Protein AF-A0A7W1RTU3-F1 (afdb_monomer)

Foldseek 3Di:
DPPPDDAADQQDFDDQLDDFDDDPRLVVQVVQQVVQVVPDDDPDPQADWDDKDWDGWGHDPQKIWIKIWTHHPVQKIKIWTWIFGAPDRPHDTHDIDTHIDIDNDDCVNPVVDPDDPDPDDPDFDCDPPRDGHD

Mean predicted aligned error: 6.11 Å

Radius of gyration: 17.1 Å; Cα contacts (8 Å, |Δi|>4): 211; chains: 1; bounding box: 44×51×38 Å

pLDDT: mean 87.85, std 10.89, range [47.59, 98.44]

Nearest PDB structures (foldseek):
  3ecf-assembly2_C  TM=5.531E-01  e=2.673E-01  Trichormus variabilis ATCC 29413
  5kuy-assembly1_G  TM=4.897E-01  e=1.446E+00  synthetic construct
  3blz-assembly1_D  TM=5.489E-01  e=2.538E+00  Shewanella baltica OS155
  6exp-assembly1_B  TM=5.978E-01  e=4.211E+00  Sulfolobus islandicus rudivirus 3

Sequence (134 aa):
MAVSERPIPRFVAEHPQEAIPYGRWAEALAERFLEACARIETDEELGEPGEVTWFPDRTYEGRTYLPATAPTANGFELFGYVSFSREHEGAEAADFEARADYTDETAEANPEWSLDLSEEVLGTWRGPYGRRGE

Structure (mmCIF, N/CA/C/O backbone):
data_AF-A0A7W1RTU3-F1
#
_entry.id   AF-A0A7W1RTU3-F1
#
loop_
_atom_site.group_PDB
_atom_site.id
_atom_site.type_symbol
_atom_site.label_atom_id
_atom_site.label_alt_id
_atom_site.label_comp_id
_atom_site.label_asym_id
_atom_site.label_entity_id
_atom_site.label_seq_id
_atom_site.pdbx_PDB_ins_code
_atom_site.Cartn_x
_atom_site.Cartn_y
_atom_site.Cartn_z
_atom_site.occupancy
_atom_site.B_iso_or_equiv
_atom_site.auth_seq_id
_atom_site.auth_comp_id
_atom_site.auth_asym_id
_atom_site.auth_atom_id
_atom_site.pdbx_PDB_model_num
ATOM 1 N N . MET A 1 1 ? 25.477 -36.511 3.984 1.00 47.59 1 MET A N 1
ATOM 2 C CA . MET A 1 1 ? 24.163 -35.838 3.969 1.00 47.59 1 MET A CA 1
ATOM 3 C C . MET A 1 1 ? 23.738 -35.720 2.521 1.00 47.59 1 MET A C 1
ATOM 5 O O . MET A 1 1 ? 24.470 -35.110 1.753 1.00 47.59 1 MET A O 1
ATOM 9 N N . ALA A 1 2 ? 22.642 -36.365 2.121 1.00 50.28 2 ALA A N 1
ATOM 10 C CA . ALA A 1 2 ? 22.045 -36.060 0.825 1.00 50.28 2 ALA A CA 1
ATOM 11 C C . ALA A 1 2 ? 21.634 -34.582 0.851 1.00 50.28 2 ALA A C 1
ATOM 13 O O . ALA A 1 2 ? 21.124 -34.127 1.874 1.00 50.28 2 ALA A O 1
ATOM 14 N N . VAL A 1 3 ? 21.890 -33.833 -0.223 1.00 59.28 3 VAL A N 1
ATOM 15 C CA . VAL A 1 3 ? 21.308 -32.496 -0.393 1.00 59.28 3 VAL A CA 1
ATOM 16 C C . VAL A 1 3 ? 19.810 -32.725 -0.581 1.00 59.28 3 VAL A C 1
ATOM 18 O O . VAL A 1 3 ? 19.346 -32.949 -1.697 1.00 59.28 3 VAL A O 1
ATOM 21 N N . SER A 1 4 ? 19.078 -32.815 0.530 1.00 62.88 4 SER A N 1
ATOM 22 C CA . SER A 1 4 ? 17.626 -32.878 0.527 1.00 62.88 4 SER A CA 1
ATOM 23 C C . SER A 1 4 ? 17.142 -31.542 -0.008 1.00 62.88 4 SER A C 1
ATOM 25 O O . SER A 1 4 ? 17.338 -30.529 0.647 1.00 62.88 4 SER A O 1
ATOM 27 N N . GLU A 1 5 ? 16.608 -31.579 -1.226 1.00 70.25 5 GLU A N 1
ATOM 28 C CA . GLU A 1 5 ? 15.754 -30.571 -1.852 1.00 70.25 5 GLU A CA 1
ATOM 29 C C . GLU A 1 5 ? 16.250 -29.112 -1.821 1.00 70.25 5 GLU A C 1
ATOM 31 O O . GLU A 1 5 ? 16.337 -28.459 -0.790 1.00 70.25 5 GLU A O 1
ATOM 36 N N . ARG A 1 6 ? 16.522 -28.544 -3.007 1.00 71.62 6 ARG A N 1
ATOM 37 C CA . ARG A 1 6 ? 16.860 -27.114 -3.119 1.00 71.62 6 ARG A CA 1
ATOM 38 C C . ARG A 1 6 ? 15.723 -26.265 -2.519 1.00 71.62 6 ARG A C 1
ATOM 40 O O . ARG A 1 6 ? 14.582 -26.488 -2.942 1.00 71.62 6 ARG A O 1
ATOM 47 N N . PRO A 1 7 ? 16.020 -25.321 -1.604 1.00 73.44 7 PRO A N 1
ATOM 48 C CA . PRO A 1 7 ? 15.009 -24.459 -1.001 1.00 73.44 7 PRO A CA 1
ATOM 49 C C . PRO A 1 7 ? 14.324 -23.608 -2.075 1.00 73.44 7 PRO A C 1
ATOM 51 O O . PRO A 1 7 ? 14.963 -23.197 -3.048 1.00 73.44 7 PRO A O 1
ATOM 54 N N . ILE A 1 8 ? 13.023 -23.368 -1.904 1.00 74.38 8 ILE A N 1
ATOM 55 C CA . ILE A 1 8 ? 12.223 -22.500 -2.774 1.00 74.38 8 ILE A CA 1
ATOM 56 C C . ILE A 1 8 ? 11.891 -21.232 -1.985 1.00 74.38 8 ILE A C 1
ATOM 58 O O . ILE A 1 8 ? 11.343 -21.357 -0.893 1.00 74.38 8 ILE A O 1
ATOM 62 N N . PRO A 1 9 ? 12.206 -20.027 -2.488 1.00 73.81 9 PRO A N 1
ATOM 63 C CA . PRO A 1 9 ? 11.895 -18.807 -1.753 1.00 73.81 9 PRO A CA 1
ATOM 64 C C . PRO A 1 9 ? 10.376 -18.566 -1.669 1.00 73.81 9 PRO A C 1
ATOM 66 O O . PRO A 1 9 ? 9.666 -18.749 -2.660 1.00 73.81 9 PRO A O 1
ATOM 69 N N . ARG A 1 10 ? 9.893 -18.145 -0.491 1.00 72.69 10 ARG A N 1
ATOM 70 C CA . ARG A 1 10 ? 8.476 -17.843 -0.200 1.00 72.69 10 ARG A CA 1
ATOM 71 C C . ARG A 1 10 ? 8.069 -16.411 -0.573 1.00 72.69 10 ARG A C 1
ATOM 73 O O . ARG A 1 10 ? 6.941 -16.197 -0.995 1.00 72.69 10 ARG A O 1
ATOM 80 N N . PHE A 1 11 ? 9.004 -15.463 -0.507 1.00 75.56 11 PHE A N 1
ATOM 81 C CA . PHE A 1 11 ? 8.780 -14.040 -0.799 1.00 75.56 11 PHE A CA 1
ATOM 82 C C . PHE A 1 11 ? 9.709 -13.575 -1.922 1.00 75.56 11 PHE A C 1
ATOM 84 O O . PHE A 1 11 ? 10.666 -12.834 -1.703 1.00 75.56 11 PHE A O 1
ATOM 91 N N . VAL A 1 12 ? 9.493 -14.107 -3.127 1.00 78.12 12 VAL A N 1
ATOM 92 C CA . VAL A 1 12 ? 10.299 -13.727 -4.293 1.00 78.12 12 VAL A CA 1
ATOM 93 C C . VAL A 1 12 ? 9.902 -12.322 -4.724 1.00 78.12 12 VAL A C 1
ATOM 95 O O . VAL A 1 12 ? 8.795 -12.115 -5.209 1.00 78.12 12 VAL A O 1
ATOM 98 N N . ALA A 1 13 ? 10.838 -11.395 -4.604 1.00 82.94 13 ALA A N 1
ATOM 99 C CA . ALA A 1 13 ? 10.784 -10.092 -5.240 1.00 82.94 13 ALA A CA 1
ATOM 100 C C . ALA A 1 13 ? 12.128 -9.827 -5.923 1.00 82.94 13 ALA A C 1
ATOM 102 O O . ALA A 1 13 ? 13.159 -10.418 -5.577 1.00 82.94 13 ALA A O 1
ATOM 103 N N . GLU A 1 14 ? 12.106 -8.948 -6.912 1.00 86.56 14 GLU A N 1
ATOM 104 C CA . GLU A 1 14 ? 13.307 -8.312 -7.429 1.00 86.56 14 GLU A CA 1
ATOM 105 C C . GLU A 1 14 ? 13.956 -7.466 -6.320 1.00 86.56 14 GLU A C 1
ATOM 107 O O . GLU A 1 14 ? 13.344 -7.174 -5.289 1.00 86.56 14 GLU A O 1
ATOM 112 N N . HIS A 1 15 ? 15.226 -7.091 -6.499 1.00 84.06 15 HIS A N 1
ATOM 113 C CA . HIS A 1 15 ? 15.841 -6.120 -5.593 1.00 84.06 15 HIS A CA 1
ATOM 114 C C . HIS A 1 15 ? 15.003 -4.830 -5.595 1.00 84.06 15 HIS A C 1
ATOM 116 O O . HIS A 1 15 ? 14.479 -4.502 -6.664 1.00 84.06 15 HIS A O 1
ATOM 122 N N . PRO A 1 16 ? 14.905 -4.091 -4.472 1.00 84.94 16 PRO A N 1
ATOM 123 C CA . PRO A 1 16 ? 14.229 -2.801 -4.452 1.00 84.94 16 PRO A CA 1
ATOM 124 C C . PRO A 1 16 ? 14.623 -1.933 -5.650 1.00 84.94 16 PRO A C 1
ATOM 126 O O . PRO A 1 16 ? 15.821 -1.749 -5.909 1.00 84.94 16 PRO A O 1
ATOM 129 N N . GLN A 1 17 ? 13.615 -1.490 -6.398 1.00 87.75 17 GLN A N 1
ATOM 130 C CA . GLN A 1 17 ? 13.756 -0.633 -7.579 1.00 87.75 17 GLN A CA 1
ATOM 131 C C . GLN A 1 17 ? 13.515 0.840 -7.242 1.00 87.75 17 GLN A C 1
ATOM 133 O O . GLN A 1 17 ? 13.911 1.719 -8.003 1.00 87.75 17 GLN A O 1
ATOM 138 N N . GLU A 1 18 ? 12.879 1.120 -6.103 1.00 86.31 18 GLU A N 1
ATOM 139 C CA . GLU A 1 18 ? 12.514 2.465 -5.680 1.00 86.31 18 GLU A CA 1
ATOM 140 C C . GLU A 1 18 ? 13.079 2.779 -4.296 1.00 86.31 18 GLU A C 1
ATOM 142 O O . GLU A 1 18 ? 13.221 1.920 -3.422 1.00 86.31 18 GLU A O 1
ATOM 147 N N . ALA A 1 19 ? 13.374 4.057 -4.070 1.00 89.69 19 ALA A N 1
ATOM 148 C CA . ALA A 1 19 ? 13.546 4.551 -2.713 1.00 89.69 19 ALA A CA 1
ATOM 149 C C . ALA A 1 19 ? 12.179 4.646 -2.015 1.00 89.69 19 ALA A C 1
ATOM 151 O O . ALA A 1 19 ? 11.140 4.754 -2.669 1.00 89.69 19 ALA A O 1
ATOM 152 N N . ILE A 1 20 ? 12.186 4.680 -0.678 1.00 93.50 20 ILE A N 1
ATOM 153 C CA . ILE A 1 20 ? 10.975 5.001 0.089 1.00 93.50 20 ILE A CA 1
ATOM 154 C C . ILE A 1 20 ? 10.435 6.358 -0.412 1.00 93.50 20 ILE A C 1
ATOM 156 O O . ILE A 1 20 ? 11.214 7.317 -0.470 1.00 93.50 20 ILE A O 1
ATOM 160 N N . PRO A 1 21 ? 9.147 6.456 -0.797 1.00 94.50 21 PRO A N 1
ATOM 161 C CA . PRO A 1 21 ? 8.573 7.680 -1.341 1.00 94.50 21 PRO A CA 1
ATOM 162 C C . PRO A 1 21 ? 8.746 8.894 -0.430 1.00 94.50 21 PRO A C 1
ATOM 164 O O . PRO A 1 21 ? 8.620 8.803 0.789 1.00 94.50 21 PRO A O 1
ATOM 167 N N . TYR A 1 22 ? 8.969 10.061 -1.037 1.00 93.56 22 TYR A N 1
ATOM 168 C CA . TYR A 1 22 ? 9.039 11.338 -0.327 1.00 93.56 22 TYR A CA 1
ATOM 169 C C . TYR A 1 22 ? 8.554 12.507 -1.197 1.00 93.56 22 TYR A C 1
ATOM 171 O O . TYR A 1 22 ? 8.464 12.409 -2.426 1.00 93.56 22 TYR A O 1
ATOM 179 N N . GLY A 1 23 ? 8.253 13.641 -0.554 1.00 95.88 23 GLY A N 1
ATOM 180 C CA . GLY A 1 23 ? 7.819 14.873 -1.220 1.00 95.88 23 GLY A CA 1
ATOM 181 C C . GLY A 1 23 ? 6.600 14.666 -2.125 1.00 95.88 23 GLY A C 1
ATOM 182 O O . GLY A 1 23 ? 5.719 13.871 -1.818 1.00 95.88 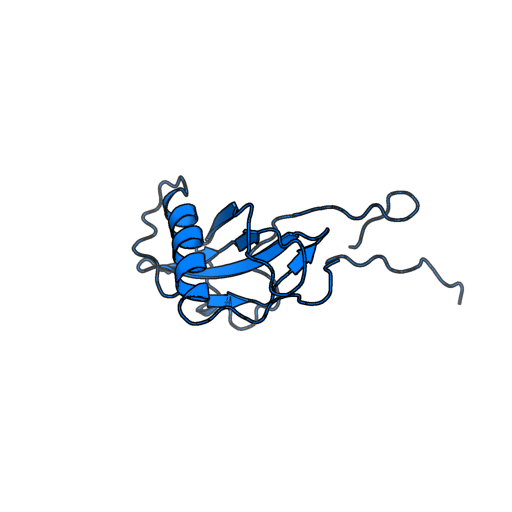23 GLY A O 1
ATOM 183 N N . ARG A 1 24 ? 6.584 15.333 -3.286 1.00 95.81 24 ARG A N 1
ATOM 184 C CA . ARG A 1 24 ? 5.465 15.261 -4.248 1.00 95.81 24 ARG A CA 1
ATOM 185 C C . ARG A 1 24 ? 5.151 13.854 -4.744 1.00 95.81 24 ARG A C 1
ATOM 187 O O . ARG A 1 24 ? 4.028 13.585 -5.152 1.00 95.81 24 ARG A O 1
ATOM 194 N N . TRP A 1 25 ? 6.151 12.976 -4.753 1.00 94.56 25 TRP A N 1
ATOM 195 C CA . TRP A 1 25 ? 5.938 11.595 -5.157 1.00 94.56 25 TRP A CA 1
ATOM 196 C C . TRP A 1 25 ? 5.157 10.821 -4.095 1.00 94.56 25 TRP A C 1
ATOM 198 O O . TRP A 1 25 ? 4.172 10.169 -4.426 1.00 94.56 25 TRP A O 1
ATOM 208 N N . ALA A 1 26 ? 5.531 10.971 -2.820 1.00 96.69 26 ALA A N 1
ATOM 209 C CA . ALA A 1 26 ? 4.750 10.421 -1.714 1.00 96.69 26 ALA A CA 1
ATOM 210 C C . ALA A 1 26 ? 3.326 10.988 -1.683 1.00 96.69 26 ALA A C 1
ATOM 212 O O . ALA A 1 26 ? 2.391 10.225 -1.482 1.00 96.69 26 ALA A O 1
ATOM 213 N N . GLU A 1 27 ? 3.148 12.288 -1.935 1.00 97.25 27 GLU A N 1
ATOM 214 C CA . GLU A 1 27 ? 1.821 12.921 -1.996 1.00 97.25 27 GLU A CA 1
ATOM 215 C C . GLU A 1 27 ? 0.936 12.290 -3.086 1.00 97.25 27 GLU A C 1
ATOM 217 O O . GLU A 1 27 ? -0.203 11.914 -2.815 1.00 97.25 27 GLU A O 1
ATOM 222 N N . ALA A 1 28 ? 1.470 12.105 -4.298 1.00 96.88 28 ALA A N 1
ATOM 223 C CA . ALA A 1 28 ? 0.731 11.503 -5.409 1.00 96.88 28 ALA A CA 1
ATOM 224 C C . ALA A 1 28 ? 0.363 10.029 -5.155 1.00 96.88 28 ALA A C 1
ATOM 226 O O . ALA A 1 28 ? -0.725 9.581 -5.520 1.00 96.88 28 ALA A O 1
ATOM 227 N N . LEU A 1 29 ? 1.259 9.263 -4.526 1.00 97.62 29 LEU A N 1
ATOM 228 C CA . LEU A 1 29 ? 0.976 7.882 -4.134 1.00 97.62 29 LEU A CA 1
ATOM 229 C C . LEU A 1 29 ? -0.026 7.815 -2.977 1.00 97.62 29 LEU A C 1
ATOM 231 O O . LEU A 1 29 ? -0.909 6.959 -2.990 1.00 97.62 29 LEU A O 1
ATOM 235 N N . ALA A 1 30 ? 0.070 8.728 -2.009 1.00 98.12 30 ALA A N 1
ATOM 236 C CA . ALA A 1 30 ? -0.846 8.796 -0.877 1.00 98.12 30 ALA A CA 1
ATOM 237 C C . ALA A 1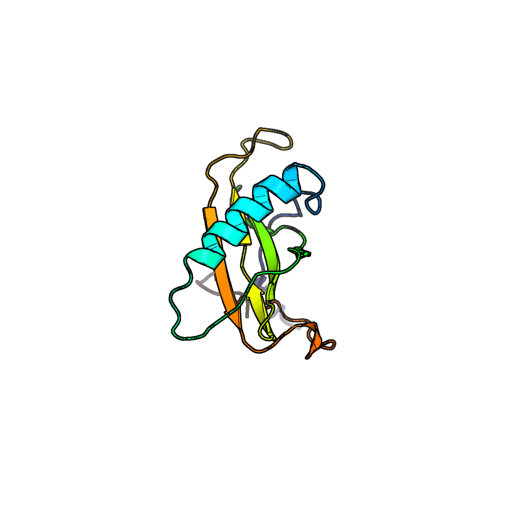 30 ? -2.273 9.084 -1.344 1.00 98.12 30 ALA A C 1
ATOM 239 O O . ALA A 1 30 ? -3.191 8.412 -0.893 1.00 98.12 30 ALA A O 1
ATOM 240 N N . GLU A 1 31 ? -2.463 9.997 -2.302 1.00 98.00 31 GLU A N 1
ATOM 241 C CA . GLU A 1 31 ? -3.777 10.254 -2.904 1.00 98.00 31 GLU A CA 1
ATOM 242 C C . GLU A 1 31 ? -4.404 8.963 -3.453 1.00 98.00 31 GLU A C 1
ATOM 244 O O . GLU A 1 31 ? -5.552 8.652 -3.148 1.00 98.00 31 GLU A O 1
ATOM 249 N N . ARG A 1 32 ? -3.627 8.156 -4.187 1.00 98.44 32 ARG A N 1
ATOM 250 C CA . ARG A 1 32 ? -4.098 6.882 -4.759 1.00 98.44 32 ARG A CA 1
ATOM 251 C C . ARG A 1 32 ? -4.405 5.831 -3.702 1.00 98.44 32 ARG A C 1
ATOM 253 O O . ARG A 1 32 ? -5.385 5.101 -3.840 1.00 98.44 32 ARG A O 1
ATOM 260 N N . PHE A 1 33 ? -3.568 5.735 -2.673 1.00 98.38 33 PHE A N 1
ATOM 261 C CA . PHE A 1 33 ? -3.796 4.817 -1.563 1.00 98.38 33 PHE A CA 1
ATOM 262 C C . PHE A 1 33 ? -5.063 5.195 -0.792 1.00 98.38 33 PHE A C 1
ATOM 264 O O . PHE A 1 33 ? -5.944 4.359 -0.621 1.00 98.38 33 PHE A O 1
ATOM 271 N N . LEU A 1 34 ? -5.210 6.466 -0.416 1.00 98.00 34 LEU A N 1
ATOM 272 C CA . LEU A 1 34 ? -6.371 6.965 0.319 1.00 98.00 34 LEU A CA 1
ATOM 273 C C . LEU A 1 34 ? -7.663 6.879 -0.507 1.00 98.00 34 LEU A C 1
ATOM 275 O O . LEU A 1 34 ? -8.718 6.581 0.046 1.00 98.00 34 LEU A O 1
ATOM 279 N N . GLU A 1 35 ? -7.591 7.053 -1.830 1.00 98.19 35 GLU A N 1
ATOM 280 C CA . GLU A 1 35 ? -8.717 6.785 -2.730 1.00 98.19 35 GLU A CA 1
ATOM 281 C C . GLU A 1 35 ? -9.135 5.304 -2.690 1.00 98.19 35 GLU A C 1
ATOM 283 O O . GLU A 1 35 ? -10.326 4.999 -2.729 1.00 98.19 35 GLU A O 1
ATOM 288 N N . ALA A 1 36 ? -8.181 4.371 -2.589 1.00 97.94 36 ALA A N 1
ATOM 289 C CA . ALA A 1 36 ? -8.491 2.956 -2.398 1.00 97.94 36 ALA A CA 1
ATOM 290 C C . ALA A 1 36 ? -9.091 2.679 -1.013 1.00 97.94 36 ALA A C 1
ATOM 292 O O . ALA A 1 36 ? -10.074 1.945 -0.940 1.00 97.94 36 ALA A O 1
ATOM 293 N N . CYS A 1 37 ? -8.574 3.303 0.050 1.00 97.62 37 CYS A N 1
ATOM 294 C CA . CYS A 1 37 ? -9.136 3.191 1.399 1.00 97.62 37 CYS A CA 1
ATOM 295 C C . CYS A 1 37 ? -10.588 3.688 1.456 1.00 97.62 37 CYS A C 1
ATOM 297 O O . CYS A 1 37 ? -11.445 3.036 2.040 1.00 97.62 37 CYS A O 1
ATOM 299 N N . ALA A 1 38 ? -10.900 4.798 0.781 1.00 96.69 38 ALA A N 1
ATOM 300 C CA . ALA A 1 38 ? -12.254 5.352 0.721 1.00 96.69 38 ALA A CA 1
ATOM 301 C C . ALA A 1 38 ? -13.268 4.448 -0.013 1.00 96.69 38 ALA A C 1
ATOM 303 O O . ALA A 1 38 ? -14.472 4.682 0.076 1.00 96.69 38 ALA A O 1
ATOM 304 N N . ARG A 1 39 ? -12.797 3.437 -0.756 1.00 96.94 39 ARG A N 1
ATOM 305 C CA . ARG A 1 39 ? -13.638 2.442 -1.441 1.00 96.94 39 ARG A CA 1
ATOM 306 C C . ARG A 1 39 ? -13.869 1.168 -0.628 1.00 96.94 39 ARG A C 1
ATOM 308 O O . ARG A 1 39 ? -14.553 0.280 -1.131 1.00 96.94 39 ARG A O 1
ATOM 315 N N . ILE A 1 40 ? -13.295 1.046 0.568 1.00 96.81 40 ILE A N 1
ATOM 316 C CA . ILE A 1 40 ? -13.516 -0.116 1.433 1.00 96.81 40 ILE A CA 1
ATOM 317 C C . ILE A 1 40 ? -15.001 -0.164 1.814 1.00 96.81 40 ILE A C 1
ATOM 319 O O . ILE A 1 40 ? -15.541 0.777 2.391 1.00 96.81 40 ILE A O 1
ATOM 323 N N . GLU A 1 41 ? -15.663 -1.267 1.475 1.00 95.88 41 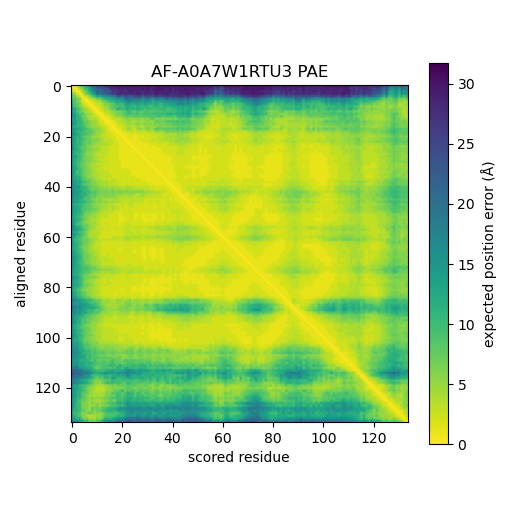GLU A N 1
ATOM 324 C CA . GLU A 1 41 ? -17.049 -1.524 1.860 1.00 95.88 41 GLU A CA 1
ATOM 325 C C . GLU A 1 41 ? -17.059 -2.215 3.229 1.00 95.88 41 GLU A C 1
ATOM 327 O O . GLU A 1 41 ? -16.661 -3.373 3.350 1.00 95.88 41 GLU A O 1
ATOM 332 N N . THR A 1 42 ? -17.497 -1.502 4.266 1.00 95.75 42 THR A N 1
ATOM 333 C CA . THR A 1 42 ? -17.612 -2.026 5.632 1.00 95.75 42 THR A CA 1
ATOM 334 C C . THR A 1 42 ? -18.768 -1.365 6.386 1.00 95.75 42 THR A C 1
ATOM 336 O O . THR A 1 42 ? -19.172 -0.248 6.060 1.00 95.75 42 THR A O 1
ATOM 339 N N . ASP A 1 43 ? -19.304 -2.069 7.385 1.00 95.44 43 ASP A N 1
ATOM 340 C CA . ASP A 1 43 ? -20.295 -1.543 8.332 1.00 95.44 43 ASP A CA 1
ATOM 341 C C . ASP A 1 43 ? -19.640 -0.758 9.491 1.00 95.44 43 ASP A C 1
ATOM 343 O O . ASP A 1 43 ? -20.339 -0.099 10.264 1.00 95.44 43 ASP A O 1
ATOM 347 N N . GLU A 1 44 ? -18.311 -0.826 9.620 1.00 96.19 44 GLU A N 1
ATOM 348 C CA . GLU A 1 44 ? -17.544 -0.132 10.657 1.00 96.19 44 GLU A CA 1
ATOM 349 C C . GLU A 1 44 ? -17.312 1.345 10.309 1.00 96.19 44 GLU A C 1
ATOM 351 O O . GLU A 1 44 ? -17.021 1.716 9.169 1.00 96.19 44 GLU A O 1
ATOM 356 N N . GLU A 1 45 ? -17.369 2.213 11.318 1.00 95.31 45 GLU A N 1
ATOM 357 C CA . GLU A 1 45 ? -16.955 3.607 11.169 1.00 95.31 45 GLU A CA 1
ATOM 358 C C . GLU A 1 45 ? -15.435 3.688 11.343 1.00 95.31 45 GLU A C 1
ATOM 360 O O . GLU A 1 45 ? -14.938 3.853 12.455 1.00 95.31 45 GLU A O 1
ATOM 365 N N . LEU A 1 46 ? -14.681 3.562 10.247 1.00 95.50 46 LEU A N 1
ATOM 366 C CA . LEU A 1 46 ? -13.210 3.560 10.298 1.00 95.50 46 LEU A CA 1
ATOM 367 C C . LEU A 1 46 ? -12.631 4.897 10.793 1.00 95.50 46 LEU A C 1
ATOM 369 O O . LEU A 1 46 ? -11.583 4.927 11.428 1.00 95.50 46 LEU A O 1
ATOM 373 N N . GLY A 1 47 ? -13.332 6.006 10.554 1.00 95.94 47 GLY A N 1
ATOM 374 C CA . GLY A 1 47 ? -12.851 7.351 10.867 1.00 95.94 47 GLY A CA 1
ATOM 375 C C . GLY A 1 47 ? -11.844 7.884 9.842 1.00 95.94 47 GLY A C 1
ATOM 376 O O . GLY A 1 47 ? -11.521 7.233 8.849 1.00 95.94 47 GLY A O 1
ATOM 377 N N . GLU A 1 48 ? -11.369 9.110 10.070 1.00 96.56 48 GLU A N 1
ATOM 378 C CA . GLU A 1 48 ? -10.446 9.782 9.149 1.00 96.56 48 GLU A CA 1
ATOM 379 C C . GLU A 1 48 ? -9.064 9.095 9.138 1.00 96.56 48 GLU A C 1
ATOM 381 O O . GLU A 1 48 ? -8.510 8.841 10.218 1.00 96.56 48 GLU A O 1
ATOM 386 N N . PRO A 1 49 ? -8.481 8.823 7.954 1.00 97.31 49 PRO A N 1
ATOM 387 C CA . PRO A 1 49 ? -7.116 8.318 7.832 1.00 97.31 49 PRO A CA 1
ATOM 388 C C . PRO A 1 49 ? -6.063 9.323 8.320 1.00 97.31 49 PRO A C 1
ATOM 390 O O . PRO A 1 49 ? -6.165 10.528 8.084 1.00 97.31 49 PRO A O 1
ATOM 393 N N . GLY A 1 50 ? -5.020 8.807 8.964 1.00 95.94 50 GLY A N 1
ATOM 394 C CA . GLY A 1 50 ? -3.833 9.540 9.387 1.00 95.94 50 GLY A CA 1
ATOM 395 C C . GLY A 1 50 ? -2.743 9.620 8.313 1.00 95.94 50 GLY A C 1
ATOM 396 O O . GLY A 1 50 ? -2.998 9.523 7.112 1.00 95.94 50 GLY A O 1
ATOM 397 N N . GLU A 1 51 ? -1.500 9.822 8.756 1.00 95.44 51 GLU A N 1
ATOM 398 C CA . GLU A 1 51 ? -0.338 9.882 7.863 1.00 95.44 51 GLU A CA 1
ATOM 399 C C . GLU A 1 51 ? -0.004 8.499 7.288 1.00 95.44 51 GLU A C 1
ATOM 401 O O . GLU A 1 51 ? 0.038 7.503 8.010 1.00 95.44 51 GLU A O 1
ATOM 406 N N . VAL A 1 52 ? 0.266 8.452 5.980 1.00 97.25 52 VAL A N 1
ATOM 407 C CA . VAL A 1 52 ? 0.645 7.216 5.290 1.00 97.25 52 VAL A CA 1
ATOM 408 C C . VAL A 1 52 ? 2.115 6.898 5.552 1.00 97.25 52 VAL A C 1
ATOM 410 O O . VAL A 1 52 ? 3.004 7.671 5.189 1.00 97.25 52 VAL A O 1
ATOM 413 N N . THR A 1 53 ? 2.371 5.721 6.114 1.00 95.12 53 THR A N 1
ATOM 414 C CA . THR A 1 53 ? 3.711 5.153 6.275 1.00 95.12 53 THR A CA 1
ATOM 415 C C . THR A 1 53 ? 4.018 4.217 5.114 1.00 95.12 53 THR A C 1
ATOM 417 O O . THR A 1 53 ? 3.257 3.295 4.834 1.00 95.12 53 THR A O 1
ATOM 420 N N . TRP A 1 54 ? 5.151 4.441 4.445 1.00 94.88 54 TRP A N 1
ATOM 421 C CA . TRP A 1 54 ? 5.594 3.640 3.303 1.00 94.88 54 TRP A CA 1
ATOM 422 C C . TRP A 1 54 ? 6.679 2.642 3.690 1.00 94.88 54 TRP A C 1
ATOM 424 O O . TRP A 1 54 ? 7.588 2.953 4.462 1.00 94.88 54 TRP A O 1
ATOM 434 N N . PHE A 1 55 ? 6.638 1.473 3.061 1.00 91.19 55 PHE A N 1
ATOM 435 C CA . PHE A 1 55 ? 7.619 0.409 3.248 1.00 91.19 55 PHE A CA 1
ATOM 436 C C . PHE A 1 55 ? 8.444 0.192 1.971 1.00 91.19 55 PHE A C 1
ATOM 438 O O . PHE A 1 55 ? 8.040 0.633 0.891 1.00 91.19 55 PHE A O 1
ATOM 445 N N . PRO A 1 56 ? 9.618 -0.469 2.060 1.00 90.88 56 PRO A N 1
ATOM 446 C CA . PRO A 1 56 ? 10.428 -0.769 0.882 1.00 90.88 56 PRO A CA 1
ATOM 447 C C . PRO A 1 56 ? 9.629 -1.536 -0.171 1.00 90.88 56 PRO A C 1
ATOM 449 O O . PRO A 1 56 ? 8.828 -2.405 0.186 1.00 90.88 56 PRO A O 1
ATOM 452 N N . ASP A 1 57 ? 9.889 -1.263 -1.449 1.00 91.31 57 ASP A N 1
ATOM 453 C CA . ASP A 1 57 ? 9.119 -1.856 -2.536 1.00 91.31 57 ASP A CA 1
ATOM 454 C C . ASP A 1 57 ? 9.284 -3.380 -2.648 1.00 91.31 57 ASP A C 1
ATOM 456 O O . ASP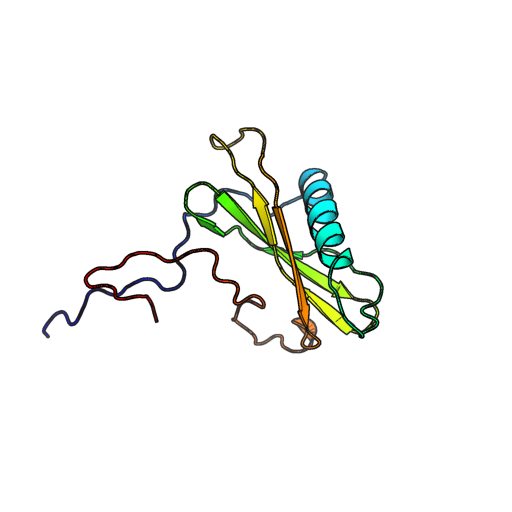 A 1 57 ? 10.207 -4.003 -2.103 1.00 91.31 57 ASP A O 1
ATOM 460 N N . ARG A 1 58 ? 8.332 -3.991 -3.349 1.00 89.38 58 ARG A N 1
ATOM 461 C CA . ARG A 1 58 ? 8.305 -5.406 -3.712 1.00 89.38 58 ARG A CA 1
ATOM 462 C C . ARG A 1 58 ? 8.066 -5.522 -5.207 1.00 89.38 58 ARG A C 1
ATOM 464 O O . ARG A 1 58 ? 6.966 -5.844 -5.637 1.00 89.38 58 ARG A O 1
ATOM 471 N N . THR A 1 59 ? 9.077 -5.215 -6.011 1.00 90.62 59 THR A N 1
ATOM 472 C CA . THR A 1 59 ? 8.956 -5.345 -7.467 1.00 90.62 59 THR A CA 1
ATOM 473 C C . THR A 1 59 ? 8.895 -6.814 -7.896 1.00 90.62 59 THR A C 1
ATOM 475 O O . THR A 1 59 ? 9.678 -7.644 -7.431 1.00 90.62 59 THR A O 1
ATOM 478 N N . TYR A 1 60 ? 7.960 -7.146 -8.786 1.00 88.25 60 TYR A N 1
ATOM 479 C CA . TYR A 1 60 ? 7.811 -8.476 -9.372 1.00 88.25 60 TYR A CA 1
ATOM 480 C C . TYR A 1 60 ? 7.341 -8.376 -10.826 1.00 88.25 60 TYR A C 1
ATOM 482 O O . TYR A 1 60 ? 6.319 -7.752 -11.108 1.00 88.25 60 TYR A O 1
ATOM 490 N N . GLU A 1 61 ? 8.081 -9.015 -11.737 1.00 87.94 61 GLU A N 1
ATOM 491 C CA . GLU A 1 61 ? 7.779 -9.050 -13.176 1.00 87.94 61 GLU A CA 1
ATOM 492 C C . GLU A 1 61 ? 7.678 -7.635 -13.780 1.00 87.94 61 GLU A C 1
ATOM 494 O O . GLU A 1 61 ? 6.794 -7.331 -14.577 1.00 87.94 61 GLU A O 1
ATOM 499 N N . GLY A 1 62 ? 8.587 -6.740 -13.370 1.00 87.94 62 GLY A N 1
ATOM 500 C CA . GLY A 1 62 ? 8.641 -5.356 -13.860 1.00 87.94 62 GLY A CA 1
ATOM 501 C C . GLY A 1 62 ? 7.537 -4.427 -13.337 1.00 87.94 62 GLY A C 1
ATOM 502 O O . GLY A 1 62 ? 7.480 -3.264 -13.740 1.00 87.94 62 GLY A O 1
ATOM 503 N N . ARG A 1 63 ? 6.673 -4.901 -12.432 1.00 93.25 63 ARG A N 1
ATOM 504 C CA . ARG A 1 63 ? 5.706 -4.067 -11.713 1.00 93.25 63 ARG A CA 1
ATOM 505 C C . ARG A 1 63 ? 6.168 -3.846 -10.283 1.00 93.25 63 ARG A C 1
ATOM 507 O O . ARG A 1 63 ? 6.449 -4.803 -9.562 1.00 93.25 63 ARG A O 1
ATOM 514 N N . THR A 1 64 ? 6.229 -2.587 -9.872 1.00 94.06 64 THR A N 1
ATOM 515 C CA . THR A 1 64 ? 6.627 -2.190 -8.523 1.00 94.06 64 THR A CA 1
ATOM 516 C C . THR A 1 64 ? 5.401 -2.086 -7.634 1.00 94.06 64 THR A C 1
ATOM 518 O O . THR A 1 64 ? 4.397 -1.506 -8.039 1.00 94.06 64 THR A O 1
ATOM 521 N N . TYR A 1 65 ? 5.493 -2.630 -6.422 1.00 93.94 65 TYR A N 1
ATOM 522 C CA . TYR A 1 65 ? 4.457 -2.564 -5.395 1.00 93.94 65 TYR A CA 1
ATOM 523 C C . TYR A 1 65 ? 5.049 -1.888 -4.163 1.00 93.94 65 TYR A C 1
ATOM 525 O O . TYR A 1 65 ? 6.033 -2.376 -3.609 1.00 93.94 65 TYR A O 1
ATOM 533 N N . LEU A 1 66 ? 4.474 -0.763 -3.752 1.00 94.75 66 LEU A N 1
ATOM 534 C CA . LEU A 1 66 ? 4.865 -0.008 -2.566 1.00 94.75 66 LEU A CA 1
ATOM 535 C C . LEU A 1 66 ? 3.830 -0.237 -1.468 1.00 94.75 66 LEU A C 1
ATOM 537 O O . LEU A 1 66 ? 2.724 0.306 -1.574 1.00 94.75 66 LEU A O 1
ATOM 541 N N . PRO A 1 67 ? 4.157 -1.035 -0.437 1.00 94.38 67 PRO A N 1
ATOM 542 C CA . PRO A 1 67 ? 3.253 -1.246 0.677 1.00 94.38 67 PRO A CA 1
ATOM 543 C C . PRO A 1 67 ? 3.096 0.032 1.498 1.00 94.38 67 PRO A C 1
ATOM 545 O O . PRO A 1 67 ? 4.050 0.803 1.668 1.00 94.38 67 PRO A O 1
ATOM 548 N N . ALA A 1 68 ? 1.890 0.226 2.016 1.00 95.31 68 ALA A N 1
ATOM 549 C CA . ALA A 1 68 ? 1.522 1.364 2.836 1.00 95.31 68 ALA A CA 1
ATOM 550 C C . ALA A 1 68 ? 0.620 0.952 3.989 1.00 95.31 68 ALA A C 1
ATOM 552 O O . ALA A 1 68 ? -0.198 0.038 3.851 1.00 95.31 68 ALA A O 1
ATOM 553 N N . THR A 1 69 ? 0.743 1.688 5.090 1.00 95.75 69 THR A N 1
ATOM 554 C CA . THR A 1 69 ? -0.225 1.657 6.183 1.00 95.75 69 THR A CA 1
ATOM 555 C C . THR A 1 69 ? -0.600 3.073 6.612 1.00 95.75 69 THR A C 1
ATOM 557 O O . THR A 1 69 ? 0.145 4.022 6.351 1.00 95.75 69 THR A O 1
ATOM 560 N N . ALA A 1 70 ? -1.765 3.231 7.230 1.00 96.44 70 ALA A N 1
ATOM 561 C CA . ALA A 1 70 ? -2.178 4.475 7.864 1.00 96.44 70 ALA A CA 1
ATOM 562 C C . ALA A 1 70 ? -3.112 4.176 9.049 1.00 96.44 70 ALA A C 1
ATOM 564 O O . ALA A 1 70 ? -4.129 3.499 8.857 1.00 96.44 70 ALA A O 1
ATOM 565 N N . PRO A 1 71 ? -2.847 4.728 10.244 1.00 96.12 71 PRO A N 1
ATOM 566 C CA . PRO A 1 71 ? -3.779 4.619 11.354 1.00 96.12 71 PRO A CA 1
ATOM 567 C C . PRO A 1 71 ? -5.030 5.449 11.062 1.00 96.12 71 PRO A C 1
ATOM 569 O O . PRO A 1 71 ? -4.996 6.405 10.287 1.00 96.12 71 PRO A O 1
ATOM 572 N N . THR A 1 72 ? -6.132 5.131 11.723 1.00 97.25 72 THR A N 1
ATOM 573 C CA . THR A 1 72 ? -7.390 5.878 11.616 1.00 97.25 72 THR A CA 1
ATOM 574 C C . THR A 1 72 ? -7.787 6.496 12.951 1.00 97.25 72 THR A C 1
ATOM 576 O O . THR A 1 72 ? -7.380 6.033 14.020 1.00 97.25 72 THR A O 1
ATOM 579 N N . ALA A 1 73 ? -8.622 7.537 12.911 1.00 96.31 73 ALA A N 1
ATOM 580 C CA . ALA A 1 73 ? -9.101 8.216 14.116 1.00 96.31 73 ALA A CA 1
ATOM 581 C C . ALA A 1 73 ? -9.866 7.297 15.092 1.00 96.31 73 ALA A C 1
ATOM 583 O O . ALA A 1 73 ? -9.883 7.581 16.291 1.00 96.31 73 ALA A O 1
ATOM 584 N N . ASN A 1 74 ? -10.465 6.206 14.599 1.00 96.12 74 ASN A N 1
ATOM 585 C CA . ASN A 1 74 ? -11.248 5.275 15.415 1.00 96.12 74 ASN A CA 1
ATOM 586 C C . ASN A 1 74 ? -10.469 4.011 15.821 1.00 96.12 74 ASN A C 1
ATOM 588 O O . ASN A 1 74 ? -11.058 3.089 16.378 1.00 96.12 74 ASN A O 1
ATOM 592 N N . GLY A 1 75 ? -9.147 3.987 15.617 1.00 94.44 75 GLY A N 1
ATOM 593 C CA . GLY A 1 75 ? -8.267 2.940 16.145 1.00 94.44 75 GLY A CA 1
ATOM 594 C C . GLY A 1 75 ? -8.056 1.735 15.229 1.00 94.44 75 GLY A C 1
ATOM 595 O O . GLY A 1 75 ? -7.456 0.761 15.668 1.00 94.44 75 GLY A O 1
ATOM 596 N N . PHE A 1 76 ? -8.500 1.803 13.975 1.00 95.94 76 PHE A N 1
ATOM 597 C CA . PHE A 1 76 ? -8.158 0.823 12.941 1.00 95.94 76 PHE A CA 1
ATOM 598 C C . PHE A 1 76 ? -6.841 1.180 12.249 1.00 95.94 76 PHE A C 1
ATOM 600 O O . PHE A 1 76 ? -6.455 2.352 12.203 1.00 95.94 76 PHE A O 1
ATOM 607 N N . GLU A 1 77 ? -6.207 0.187 11.634 1.00 95.44 77 GLU A N 1
ATOM 608 C CA . GLU A 1 77 ? -5.084 0.351 10.715 1.00 95.44 77 GLU A CA 1
ATOM 609 C C . GLU A 1 77 ? -5.551 0.042 9.288 1.00 95.44 77 GLU A C 1
ATOM 611 O O . GLU A 1 77 ? -6.031 -1.055 8.998 1.00 95.44 77 GLU A O 1
ATOM 616 N N . LEU A 1 78 ? -5.400 1.008 8.385 1.00 96.75 78 LEU A N 1
ATOM 617 C CA . LEU A 1 78 ? -5.532 0.793 6.948 1.00 96.75 78 LEU A CA 1
ATOM 618 C C . LEU A 1 78 ? -4.217 0.231 6.429 1.00 96.75 78 LEU A C 1
ATOM 620 O O . LEU A 1 78 ? -3.155 0.756 6.756 1.00 96.75 78 LEU A O 1
ATOM 624 N N . PHE A 1 79 ? -4.267 -0.782 5.575 1.00 95.88 79 PHE A N 1
ATOM 625 C CA . PHE A 1 79 ? -3.072 -1.361 4.973 1.00 95.88 79 PHE A CA 1
ATOM 626 C C . PHE A 1 79 ? -3.311 -1.750 3.518 1.00 95.88 79 PHE A C 1
ATOM 628 O O . PHE A 1 79 ? -4.435 -1.982 3.079 1.00 95.88 79 PHE A O 1
ATOM 635 N N . GLY A 1 80 ? -2.237 -1.822 2.739 1.00 95.75 80 GLY A N 1
ATOM 636 C CA . GLY A 1 80 ? -2.315 -2.236 1.346 1.00 95.75 80 GLY A CA 1
ATOM 637 C C . GLY A 1 80 ? -1.092 -1.816 0.554 1.00 95.75 80 GLY A C 1
ATOM 638 O O . GLY A 1 80 ? 0.027 -1.833 1.067 1.00 95.75 80 GLY A O 1
ATOM 639 N N . TYR A 1 81 ? -1.29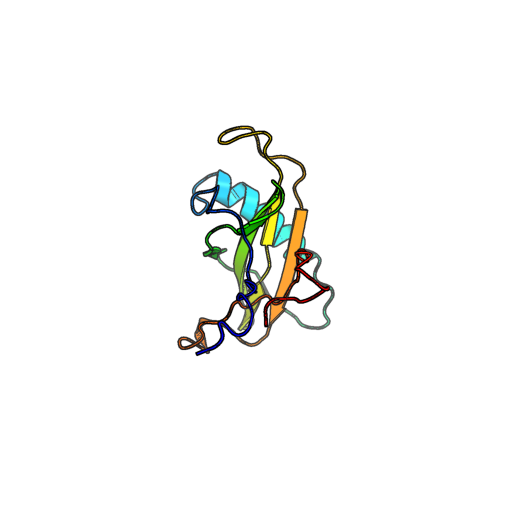2 -1.462 -0.713 1.00 96.06 81 TYR A N 1
ATOM 640 C CA . TYR A 1 81 ? -0.211 -1.011 -1.581 1.00 96.06 81 TYR A CA 1
ATOM 641 C C . TYR A 1 81 ? -0.696 -0.097 -2.706 1.00 96.06 81 TYR A C 1
ATOM 643 O O . TYR A 1 81 ? -1.854 -0.135 -3.131 1.00 96.06 81 TYR A O 1
ATOM 651 N N . VAL A 1 82 ? 0.252 0.657 -3.260 1.00 97.62 82 VAL A N 1
ATOM 652 C CA . VAL A 1 82 ? 0.142 1.265 -4.591 1.00 97.62 82 VAL A CA 1
ATOM 653 C C . VAL A 1 82 ? 1.136 0.577 -5.514 1.00 97.62 82 VAL A C 1
ATOM 655 O O . VAL A 1 82 ? 2.274 0.320 -5.128 1.00 97.62 82 VAL A O 1
ATOM 658 N N . SER A 1 83 ? 0.714 0.257 -6.730 1.00 96.62 83 SER A N 1
ATOM 659 C CA . SER A 1 83 ? 1.543 -0.405 -7.730 1.00 96.62 83 SER A CA 1
ATOM 660 C C . SER A 1 83 ? 1.521 0.320 -9.064 1.00 96.62 83 SER A C 1
ATOM 662 O O . SER A 1 83 ? 0.547 0.997 -9.391 1.00 96.62 83 SER A O 1
ATOM 664 N N . PHE A 1 84 ? 2.612 0.204 -9.812 1.00 96.75 84 PHE A N 1
ATOM 665 C CA . PHE A 1 84 ? 2.801 0.847 -11.111 1.00 96.75 84 PHE A CA 1
ATOM 666 C C . PHE A 1 84 ? 3.884 0.122 -11.916 1.00 96.75 84 PHE A C 1
ATOM 668 O O . PHE A 1 84 ? 4.687 -0.643 -11.376 1.00 96.75 84 PHE A O 1
ATOM 675 N N . SER A 1 85 ? 3.903 0.359 -13.221 1.00 95.25 85 SER A N 1
ATOM 676 C CA . SER A 1 85 ? 4.958 -0.082 -14.132 1.00 95.25 85 SER A CA 1
ATOM 677 C C . SER A 1 85 ? 5.940 1.065 -14.409 1.00 95.25 85 SER A C 1
ATOM 679 O O . SER A 1 85 ? 5.580 2.246 -14.353 1.00 95.25 85 SER A O 1
ATOM 681 N N . ARG A 1 86 ? 7.191 0.718 -14.726 1.00 90.38 86 ARG A N 1
ATOM 682 C CA 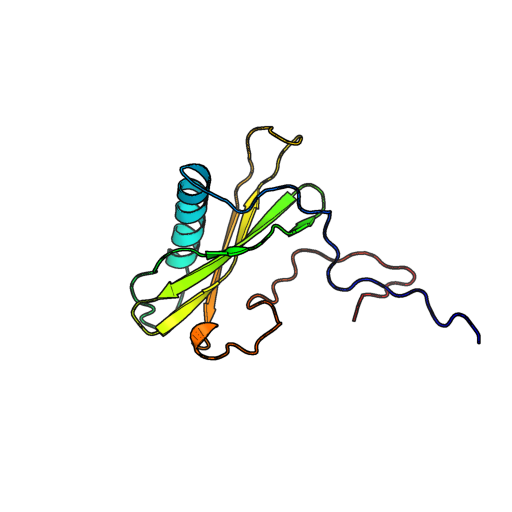. ARG A 1 86 ? 8.157 1.615 -15.378 1.00 90.38 86 ARG A CA 1
ATOM 683 C C . ARG A 1 86 ? 8.868 0.857 -16.486 1.00 90.38 86 ARG A C 1
ATOM 685 O O . ARG A 1 86 ? 9.246 -0.295 -16.305 1.00 90.38 86 ARG A O 1
ATOM 692 N N . GLU A 1 87 ? 9.102 1.519 -17.615 1.00 86.19 87 GLU A N 1
ATOM 693 C CA . GLU A 1 87 ? 9.863 0.913 -18.716 1.00 86.19 87 GLU A CA 1
ATOM 694 C C . GLU A 1 87 ? 11.337 0.684 -18.344 1.00 86.19 87 GLU A C 1
ATOM 696 O O . GLU A 1 87 ? 11.949 -0.294 -18.773 1.00 86.19 87 GLU A O 1
ATOM 701 N N . HIS A 1 88 ? 11.911 1.587 -17.543 1.00 82.62 88 HIS A N 1
ATOM 702 C CA . HIS A 1 88 ? 13.259 1.490 -16.990 1.00 82.62 88 HIS A CA 1
ATOM 703 C C . HIS A 1 88 ? 13.407 2.377 -15.743 1.00 82.62 88 HIS A C 1
ATOM 705 O O . HIS A 1 88 ? 12.558 3.226 -15.462 1.00 82.62 88 HIS A O 1
ATOM 711 N N . GLU A 1 89 ? 14.519 2.227 -15.018 1.00 76.94 89 GLU A N 1
ATOM 712 C CA . GLU A 1 89 ? 14.866 3.086 -13.880 1.00 76.94 89 GLU A CA 1
ATOM 713 C C . GLU A 1 89 ? 14.810 4.573 -14.287 1.00 76.94 89 GLU A C 1
ATOM 715 O O . GLU A 1 89 ? 15.377 4.982 -15.306 1.00 76.94 89 GLU A O 1
ATOM 720 N N . GLY A 1 90 ? 14.063 5.379 -13.527 1.00 78.50 90 GLY A N 1
ATOM 721 C CA . GLY A 1 90 ? 13.866 6.809 -13.787 1.00 78.50 90 GLY A CA 1
ATOM 722 C C . GLY A 1 90 ? 12.858 7.183 -14.888 1.00 78.50 90 GLY A C 1
ATOM 723 O O . GLY A 1 90 ? 12.597 8.374 -15.053 1.00 78.50 90 GLY A O 1
ATOM 724 N N . ALA A 1 91 ? 12.270 6.224 -15.620 1.00 88.44 91 ALA A N 1
ATOM 725 C CA . ALA A 1 91 ? 11.162 6.486 -16.557 1.00 88.44 91 ALA A CA 1
ATOM 726 C C . ALA A 1 91 ? 9.895 6.925 -15.813 1.00 88.44 91 ALA A C 1
ATOM 728 O O . ALA A 1 91 ? 9.744 6.583 -14.652 1.00 88.44 91 ALA A O 1
ATOM 729 N N . GLU A 1 92 ? 8.958 7.635 -16.440 1.00 92.38 92 GLU A N 1
ATOM 730 C CA . GLU A 1 92 ? 7.684 7.981 -15.788 1.00 92.38 92 GLU A CA 1
ATOM 731 C C . GLU A 1 92 ? 6.906 6.722 -15.354 1.00 92.38 92 GLU A C 1
ATOM 733 O O . GLU A 1 92 ? 6.874 5.725 -16.074 1.00 92.38 92 GLU A O 1
ATOM 738 N N . ALA A 1 93 ? 6.314 6.759 -14.157 1.00 94.56 93 ALA A N 1
ATOM 739 C CA . ALA A 1 93 ? 5.493 5.663 -13.650 1.00 94.56 93 ALA A CA 1
ATOM 740 C C . ALA A 1 93 ? 4.122 5.656 -14.339 1.00 94.56 93 ALA A C 1
ATOM 742 O O . ALA A 1 93 ? 3.494 6.705 -14.494 1.00 94.56 93 ALA A O 1
ATOM 743 N N . ALA A 1 94 ? 3.650 4.471 -14.718 1.00 95.19 94 ALA A N 1
ATOM 744 C CA . ALA A 1 94 ? 2.399 4.274 -15.441 1.00 95.19 94 ALA A CA 1
ATOM 745 C C . ALA A 1 94 ? 1.578 3.112 -14.859 1.00 95.19 94 ALA A C 1
ATOM 747 O O . ALA A 1 94 ? 1.998 2.434 -13.923 1.00 95.19 94 ALA A O 1
ATOM 748 N N . ASP A 1 95 ? 0.378 2.897 -15.406 1.00 96.12 95 ASP A N 1
ATOM 749 C CA . ASP A 1 95 ? -0.502 1.774 -15.054 1.00 96.12 95 ASP A CA 1
ATOM 750 C C . ASP A 1 95 ? -0.767 1.650 -13.548 1.00 96.12 95 ASP A C 1
ATOM 752 O O . ASP A 1 95 ? -0.644 0.569 -12.970 1.00 96.12 95 ASP A O 1
ATOM 756 N N . PHE A 1 96 ? -1.077 2.770 -12.895 1.00 97.75 96 PHE A N 1
ATOM 757 C CA . PHE A 1 96 ? -1.277 2.799 -11.451 1.00 97.75 96 PHE A CA 1
ATOM 758 C C . PHE A 1 96 ? -2.485 1.975 -11.014 1.00 97.75 96 PHE A C 1
ATOM 760 O O . PHE A 1 96 ? -3.590 2.154 -11.523 1.00 97.75 96 PHE A O 1
ATOM 767 N N . GLU A 1 97 ? -2.287 1.167 -9.981 1.00 97.19 97 GLU A N 1
ATOM 768 C CA . GLU A 1 97 ? -3.351 0.491 -9.245 1.00 97.19 97 GLU A CA 1
ATOM 769 C C . GLU A 1 97 ? -3.095 0.625 -7.748 1.00 97.19 97 GLU A C 1
ATOM 771 O O . GLU A 1 97 ? -1.947 0.622 -7.308 1.00 97.19 97 GLU A O 1
ATOM 776 N N . ALA A 1 98 ? -4.159 0.713 -6.960 1.00 97.31 98 ALA A N 1
ATOM 777 C CA . ALA A 1 98 ? -4.069 0.746 -5.510 1.00 97.31 98 ALA A CA 1
ATOM 778 C C . ALA A 1 98 ? -5.082 -0.223 -4.910 1.00 97.31 98 ALA A C 1
ATOM 780 O O . ALA A 1 98 ? -6.224 -0.312 -5.373 1.00 97.31 98 ALA A O 1
ATOM 781 N N . ARG A 1 99 ? -4.651 -0.934 -3.873 1.00 96.38 99 ARG A N 1
ATOM 782 C CA . ARG A 1 99 ? -5.474 -1.852 -3.091 1.00 96.38 99 ARG A CA 1
ATOM 783 C C . ARG A 1 99 ? -5.303 -1.510 -1.622 1.00 96.38 99 ARG A C 1
ATOM 785 O O . ARG A 1 99 ? -4.185 -1.249 -1.187 1.00 96.38 99 ARG A O 1
ATOM 792 N N . ALA A 1 100 ? -6.411 -1.510 -0.898 1.00 97.06 100 ALA A N 1
ATOM 793 C CA . ALA A 1 100 ? -6.448 -1.245 0.527 1.00 97.06 100 ALA A CA 1
ATOM 794 C C . ALA A 1 100 ? -7.455 -2.180 1.198 1.00 97.06 100 ALA A C 1
ATOM 796 O O . ALA A 1 100 ? -8.430 -2.599 0.568 1.00 97.06 100 ALA A O 1
ATOM 797 N N . ASP A 1 101 ? -7.182 -2.479 2.455 1.00 96.31 101 ASP A N 1
ATOM 798 C CA . ASP A 1 101 ? -8.049 -3.164 3.402 1.00 96.31 101 ASP A CA 1
ATOM 799 C C . ASP A 1 101 ? -7.788 -2.576 4.802 1.00 96.31 101 ASP A C 1
ATOM 801 O O . ASP A 1 101 ? -6.975 -1.652 4.950 1.00 96.31 101 ASP A O 1
ATOM 805 N N . TYR A 1 102 ? -8.483 -3.066 5.824 1.00 96.06 102 TYR A N 1
ATOM 806 C CA . TYR A 1 102 ? -8.338 -2.574 7.191 1.00 96.06 102 TYR A CA 1
ATOM 807 C C . TYR A 1 102 ? -8.320 -3.697 8.229 1.00 96.06 102 TYR A C 1
ATOM 809 O O . TYR A 1 102 ? -8.765 -4.817 7.987 1.00 96.06 102 TYR A O 1
ATOM 817 N N . THR A 1 103 ? -7.790 -3.382 9.406 1.00 94.00 103 THR A N 1
ATOM 818 C CA . THR A 1 103 ? -7.770 -4.266 10.575 1.00 94.00 103 THR A CA 1
ATOM 819 C C . THR A 1 103 ? -7.958 -3.450 11.854 1.00 94.00 103 THR A C 1
ATOM 821 O O . THR A 1 103 ? -7.600 -2.273 11.904 1.00 94.00 103 THR A O 1
ATOM 824 N N . ASP A 1 104 ? -8.537 -4.053 12.887 1.00 93.25 104 ASP A N 1
ATOM 825 C CA . ASP A 1 104 ? -8.610 -3.507 14.249 1.00 93.25 104 ASP A CA 1
ATOM 826 C C . ASP A 1 104 ? -7.329 -3.769 15.059 1.00 93.25 104 ASP A C 1
ATOM 828 O O . ASP A 1 104 ? -7.094 -3.137 16.089 1.00 93.25 104 ASP A O 1
ATOM 832 N N . GLU A 1 105 ? -6.460 -4.648 14.566 1.00 90.31 105 GLU A N 1
ATOM 833 C CA . GLU A 1 105 ? -5.161 -4.916 15.167 1.00 90.31 105 GLU A CA 1
ATOM 834 C C . GLU A 1 105 ? -4.072 -4.004 14.583 1.00 90.31 105 GLU A C 1
ATOM 836 O O . GLU A 1 105 ? -3.635 -4.168 13.442 1.00 90.31 105 GLU A O 1
ATOM 841 N N . THR A 1 106 ? -3.593 -3.051 15.381 1.00 85.06 106 THR A N 1
ATOM 842 C CA . THR A 1 106 ? -2.612 -2.055 14.932 1.00 85.06 106 THR A CA 1
ATOM 843 C C . THR A 1 106 ? -1.170 -2.485 15.202 1.00 85.06 106 THR A C 1
ATOM 845 O O . THR A 1 106 ? -0.877 -3.232 16.142 1.00 85.06 106 THR A O 1
ATOM 848 N N . ALA A 1 107 ? -0.233 -1.952 14.410 1.00 80.06 107 ALA A N 1
ATOM 849 C CA . ALA A 1 107 ? 1.199 -2.150 14.647 1.00 80.06 107 ALA A CA 1
ATOM 850 C C . ALA A 1 107 ? 1.664 -1.515 15.974 1.00 80.06 107 ALA A C 1
ATOM 852 O O . ALA A 1 107 ? 2.570 -2.033 16.623 1.00 80.06 107 ALA A O 1
ATOM 853 N N . GLU A 1 108 ? 1.029 -0.419 16.410 1.00 82.00 108 GLU A N 1
ATOM 854 C CA . GLU A 1 108 ? 1.316 0.216 17.705 1.00 82.00 108 GLU A CA 1
ATOM 855 C C . GLU A 1 108 ? 0.949 -0.697 18.884 1.00 82.00 108 GLU A C 1
ATOM 857 O O . GLU A 1 108 ? 1.695 -0.774 19.863 1.00 82.00 108 GLU A O 1
ATOM 862 N N . ALA A 1 109 ? -0.170 -1.421 18.781 1.00 85.88 109 ALA A N 1
ATOM 863 C CA . ALA A 1 109 ? -0.603 -2.374 19.800 1.00 85.88 109 ALA A CA 1
ATOM 864 C C . ALA A 1 109 ? 0.269 -3.640 19.851 1.00 85.88 109 ALA A C 1
ATOM 866 O O . ALA A 1 109 ? 0.275 -4.333 20.869 1.00 85.88 109 ALA A O 1
ATOM 867 N N . ASN A 1 110 ? 1.028 -3.913 18.786 1.00 85.56 110 ASN A N 1
ATOM 868 C CA . ASN A 1 110 ? 1.789 -5.142 18.605 1.00 85.56 110 ASN A CA 1
ATOM 869 C C . ASN A 1 110 ? 3.242 -4.881 18.137 1.00 85.56 110 ASN A C 1
ATOM 871 O O . ASN A 1 110 ? 3.649 -5.300 17.048 1.00 85.56 110 ASN A O 1
ATOM 875 N N . PRO A 1 111 ? 4.065 -4.188 18.943 1.00 83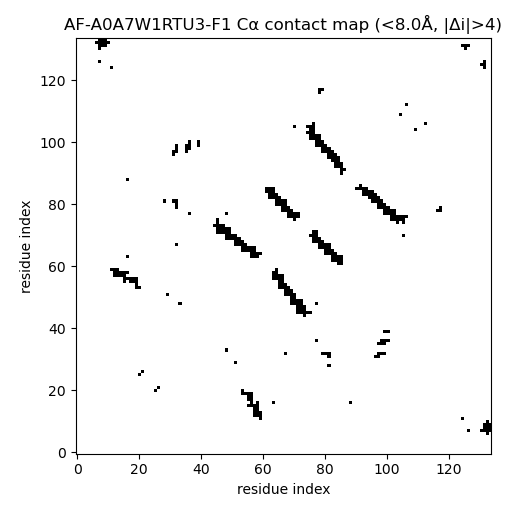.50 111 PRO A N 1
ATOM 876 C CA . PRO A 1 111 ? 5.404 -3.744 18.544 1.00 83.50 111 PRO A CA 1
ATOM 877 C C . PRO A 1 111 ? 6.405 -4.887 18.301 1.00 83.50 111 PRO A C 1
ATOM 879 O O . PRO A 1 111 ? 7.475 -4.668 17.732 1.00 83.50 111 PRO A O 1
ATOM 882 N N . GLU A 1 112 ? 6.109 -6.099 18.768 1.00 84.62 112 GLU A N 1
ATOM 883 C CA . GLU A 1 112 ? 6.918 -7.296 18.553 1.00 84.62 112 GLU A CA 1
ATOM 884 C C . GLU A 1 112 ? 6.671 -7.975 17.203 1.00 84.62 112 GLU A C 1
ATOM 886 O O . GLU A 1 112 ? 7.391 -8.919 16.851 1.00 84.62 112 GLU A O 1
ATOM 891 N N . TRP A 1 113 ? 5.648 -7.548 16.460 1.00 81.75 113 TRP A N 1
ATOM 892 C CA . TRP A 1 113 ? 5.328 -8.145 15.176 1.00 81.75 113 TRP A CA 1
ATOM 893 C C . TRP A 1 113 ? 6.473 -7.962 14.182 1.00 81.75 113 TRP A C 1
ATOM 895 O O . TRP A 1 113 ? 7.056 -6.894 14.016 1.00 81.75 113 TRP A O 1
ATOM 905 N N . SER A 1 114 ? 6.799 -9.066 13.515 1.00 68.44 114 SER A N 1
ATOM 906 C CA . SER A 1 114 ? 7.807 -9.141 12.449 1.00 68.44 114 SER A CA 1
ATOM 907 C C . SER A 1 114 ? 7.199 -9.572 11.112 1.00 68.44 114 SER A C 1
ATOM 909 O O . SER A 1 114 ? 7.929 -9.816 10.152 1.00 68.44 114 SER A O 1
ATOM 911 N N . LEU A 1 115 ? 5.870 -9.696 11.073 1.00 64.19 115 LEU A N 1
ATOM 912 C CA . LEU A 1 115 ? 5.083 -10.112 9.920 1.00 64.19 115 LEU A CA 1
ATOM 913 C C . LEU A 1 115 ? 4.488 -8.888 9.220 1.00 64.19 115 LEU A C 1
ATOM 915 O O . LEU A 1 115 ? 4.188 -7.885 9.863 1.00 64.19 115 LEU A O 1
ATOM 919 N N . ASP A 1 116 ? 4.330 -8.997 7.902 1.00 70.19 116 ASP A N 1
ATOM 920 C CA . ASP A 1 116 ? 3.598 -8.019 7.097 1.00 70.19 116 ASP A CA 1
ATOM 921 C C . ASP A 1 116 ? 2.105 -8.048 7.471 1.00 70.19 116 ASP A C 1
ATOM 923 O O . ASP A 1 116 ? 1.540 -9.121 7.680 1.00 70.19 116 ASP A O 1
ATOM 927 N N . LEU A 1 117 ? 1.464 -6.875 7.520 1.00 72.62 117 LEU A N 1
ATOM 928 C CA . LEU A 1 117 ? 0.018 -6.754 7.775 1.00 72.62 117 LEU A CA 1
ATOM 929 C C . LEU A 1 117 ? -0.829 -7.294 6.613 1.00 72.62 117 LEU A C 1
ATOM 931 O O . LEU A 1 117 ? -1.981 -7.666 6.801 1.00 72.62 117 LEU A O 1
ATOM 935 N N . SER A 1 118 ? -0.256 -7.341 5.409 1.00 78.50 118 SER A N 1
ATOM 936 C CA . SER A 1 118 ? -0.924 -7.846 4.213 1.00 78.50 118 SER A CA 1
ATOM 937 C C . SER A 1 118 ? -0.440 -9.247 3.855 1.00 78.50 118 SER A C 1
ATOM 939 O O . SER A 1 118 ? 0.753 -9.467 3.642 1.00 78.50 118 SER A O 1
ATOM 941 N N . GLU A 1 119 ? -1.381 -10.177 3.694 1.00 76.62 119 GLU A N 1
ATOM 942 C CA . GLU A 1 119 ? -1.129 -11.521 3.152 1.00 76.62 119 GLU A CA 1
ATOM 943 C C . GLU A 1 119 ? -1.478 -11.636 1.653 1.00 76.62 119 GLU A C 1
ATOM 945 O O . GLU A 1 119 ? -1.538 -12.740 1.104 1.00 76.62 119 GLU A O 1
ATOM 950 N N . GLU A 1 120 ? -1.725 -10.513 0.968 1.00 82.31 120 GLU A N 1
ATOM 951 C CA . GLU A 1 120 ? -2.130 -10.501 -0.441 1.00 82.31 120 GLU A CA 1
ATOM 952 C C . GLU A 1 120 ? -1.062 -11.145 -1.343 1.00 82.31 120 GLU A C 1
ATOM 954 O O . GLU A 1 120 ? 0.103 -10.738 -1.388 1.00 82.31 120 GLU A O 1
ATOM 959 N N . VAL A 1 121 ? -1.474 -12.155 -2.114 1.00 83.06 121 VAL A N 1
ATOM 960 C CA . VAL A 1 121 ? -0.581 -12.894 -3.012 1.00 83.06 121 VAL A CA 1
ATOM 961 C C . VAL A 1 121 ? -0.629 -12.278 -4.407 1.00 83.06 121 VAL A C 1
ATOM 963 O O . VAL A 1 121 ? -1.512 -12.581 -5.205 1.00 83.06 121 VAL A O 1
ATOM 966 N N . LEU A 1 122 ? 0.386 -11.476 -4.734 1.00 80.62 122 LEU A N 1
ATOM 967 C CA . LEU A 1 122 ? 0.508 -10.787 -6.029 1.00 80.62 122 LEU A CA 1
ATOM 968 C C . LEU A 1 122 ? 0.792 -11.731 -7.209 1.00 80.62 122 LEU A C 1
ATOM 970 O O . LEU A 1 122 ? 0.487 -11.430 -8.360 1.00 80.62 122 LEU A O 1
ATOM 974 N N . GLY A 1 123 ? 1.409 -12.881 -6.938 1.00 77.56 123 GLY A N 1
ATOM 975 C CA . GLY A 1 123 ? 1.829 -13.817 -7.970 1.00 77.56 123 GLY A CA 1
ATOM 976 C C . GLY A 1 123 ? 2.371 -15.116 -7.394 1.00 77.56 123 GLY A C 1
ATOM 977 O O . GLY A 1 123 ? 2.572 -15.270 -6.192 1.00 77.56 123 GLY A O 1
ATOM 978 N N . THR A 1 124 ? 2.599 -16.103 -8.259 1.00 75.25 124 THR A N 1
ATOM 979 C CA . THR A 1 124 ? 3.176 -17.387 -7.848 1.00 75.25 124 THR A CA 1
ATOM 980 C C . THR A 1 124 ? 4.312 -17.773 -8.774 1.00 75.25 124 THR A C 1
ATOM 982 O O . THR A 1 124 ? 4.124 -17.965 -9.977 1.00 75.25 124 THR A O 1
ATOM 985 N N . TRP A 1 125 ? 5.489 -17.993 -8.193 1.00 74.50 125 TRP A N 1
ATOM 986 C CA . TRP A 1 125 ? 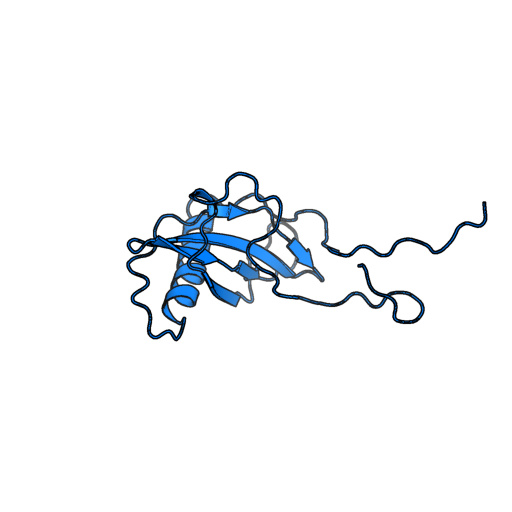6.605 -18.573 -8.921 1.00 74.50 125 TRP A CA 1
ATOM 987 C C . TRP A 1 125 ? 6.355 -20.056 -9.229 1.00 74.50 125 TRP A C 1
ATOM 989 O O . TRP A 1 125 ? 5.996 -20.850 -8.356 1.00 74.50 125 TRP A O 1
ATOM 999 N N . ARG A 1 126 ? 6.571 -20.456 -10.487 1.00 75.25 126 ARG A N 1
ATOM 1000 C CA . ARG A 1 126 ? 6.451 -21.855 -10.920 1.00 75.25 126 ARG A CA 1
ATOM 1001 C C . ARG A 1 126 ? 7.736 -22.616 -10.602 1.00 75.25 126 ARG A C 1
ATOM 1003 O O . ARG A 1 126 ? 8.624 -22.732 -11.446 1.00 75.25 126 ARG A O 1
ATOM 1010 N N . GLY A 1 127 ? 7.823 -23.140 -9.383 1.00 73.31 127 GLY A N 1
ATOM 1011 C CA . GLY A 1 127 ? 8.964 -23.939 -8.952 1.00 73.31 127 GLY A CA 1
ATOM 1012 C C . GLY A 1 127 ? 9.040 -25.333 -9.594 1.00 73.31 127 GLY A C 1
ATOM 1013 O O . GLY A 1 127 ? 8.046 -25.847 -10.121 1.00 73.31 127 GLY A O 1
ATOM 1014 N N . PRO A 1 128 ? 10.217 -25.992 -9.547 1.00 77.25 128 PRO A N 1
ATOM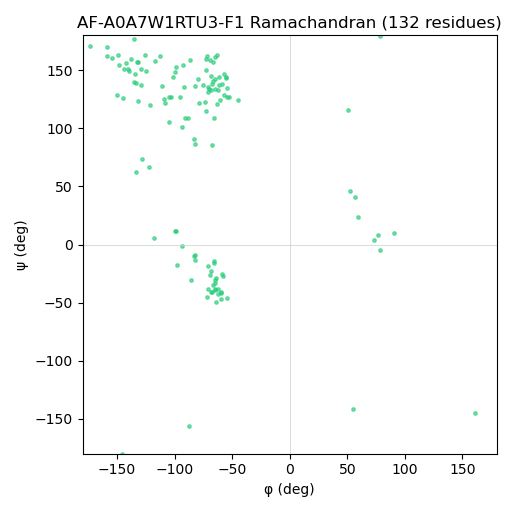 1015 C CA . PRO A 1 128 ? 10.390 -27.347 -10.060 1.00 77.25 128 PRO A CA 1
ATOM 1016 C C . PRO A 1 128 ? 9.386 -28.322 -9.442 1.00 77.25 128 PRO A C 1
ATOM 1018 O O . PRO A 1 128 ? 9.204 -28.339 -8.222 1.00 77.25 128 PRO A O 1
ATOM 1021 N N . TYR A 1 129 ? 8.782 -29.160 -10.290 1.00 79.88 129 TYR A N 1
ATOM 1022 C CA . TYR A 1 129 ? 7.780 -30.161 -9.901 1.00 79.88 129 TYR A CA 1
ATOM 1023 C C . TYR A 1 129 ? 6.525 -29.571 -9.229 1.00 79.88 129 TYR A C 1
ATOM 1025 O O . TYR A 1 129 ? 5.849 -30.264 -8.477 1.00 79.88 129 TYR A O 1
ATOM 1033 N N . GLY A 1 130 ? 6.212 -28.293 -9.484 1.00 74.81 130 GLY A N 1
ATOM 1034 C CA . GLY A 1 130 ? 5.029 -27.622 -8.932 1.00 74.81 130 GLY A CA 1
ATOM 1035 C C . GLY A 1 130 ? 5.156 -27.207 -7.463 1.00 74.81 130 GLY A C 1
ATOM 1036 O O . GLY A 1 130 ? 4.172 -26.769 -6.871 1.00 74.81 130 GLY A O 1
ATOM 1037 N N . ARG A 1 131 ? 6.350 -27.334 -6.874 1.00 73.25 131 ARG A N 1
ATOM 1038 C CA . ARG A 1 131 ? 6.622 -26.961 -5.480 1.00 73.25 131 ARG A CA 1
ATOM 1039 C C . ARG A 1 131 ? 6.652 -25.436 -5.305 1.00 73.25 131 ARG A C 1
ATOM 1041 O O . ARG A 1 131 ? 7.024 -24.711 -6.231 1.00 73.25 131 ARG A O 1
ATOM 1048 N N . ARG A 1 132 ? 6.286 -24.966 -4.110 1.00 72.88 132 ARG A N 1
ATOM 1049 C CA . ARG A 1 132 ? 6.228 -23.548 -3.708 1.00 72.88 132 ARG A CA 1
ATOM 1050 C C . ARG A 1 132 ? 7.056 -23.331 -2.440 1.00 72.88 132 ARG A C 1
ATOM 1052 O O . ARG A 1 132 ? 7.416 -24.307 -1.790 1.00 72.88 132 ARG A O 1
ATOM 1059 N N . GLY A 1 133 ? 7.393 -22.078 -2.142 1.00 69.88 133 GLY A N 1
ATOM 1060 C CA . GLY A 1 133 ? 8.035 -21.733 -0.876 1.00 69.88 133 GLY A CA 1
ATOM 1061 C C . GLY A 1 133 ? 7.011 -21.806 0.253 1.00 69.88 133 GLY A C 1
ATOM 1062 O O . GLY A 1 133 ? 5.974 -21.149 0.163 1.00 69.88 133 GLY A O 1
ATOM 1063 N N . GLU A 1 134 ? 7.296 -22.632 1.258 1.00 62.19 134 GLU A N 1
ATOM 1064 C CA . GLU A 1 134 ? 6.653 -22.611 2.580 1.00 62.19 134 GLU A CA 1
ATOM 1065 C C . GLU A 1 134 ? 7.464 -21.763 3.558 1.00 62.19 134 GLU A C 1
ATOM 1067 O O . GLU A 1 134 ? 8.616 -21.390 3.243 1.00 62.19 134 GLU A O 1
#

Solvent-accessible surface area (backbone atoms only — not comparable to full-atom values): 8241 Å² total; per-residue (Å²): 132,79,87,73,68,86,85,52,74,64,80,79,52,52,74,66,84,56,76,69,72,55,69,72,58,32,52,59,51,46,55,47,37,51,56,26,49,73,64,61,88,69,95,68,80,52,60,60,75,55,72,76,47,72,43,74,41,48,22,50,94,70,31,38,32,35,37,36,36,26,48,25,75,63,57,28,25,37,37,40,30,40,31,30,34,46,92,46,92,90,46,76,76,38,80,73,48,46,51,45,52,74,39,75,76,36,63,85,83,40,76,84,66,88,70,75,94,66,86,79,78,90,73,77,78,87,36,79,95,76,43,69,37,120

Secondary structure (DSSP, 8-state):
---------SS---S--SPPP-HHHHHHHHHHHHHHHTT---SS----B-PPEE-----BTTEEEEEEEEEBTTS-EEEEEEEEE-SSTTSPPEEEEEEEEEESS-TTT-TT--S-S----------GGG----